Protein AF-A0A2X1IW36-F1 (afdb_monomer_lite)

Organism: Escherichia coli (NCBI:txid562)

Foldseek 3Di:
DDDFDDDPRDTDPDPVVPDPPDDDVVVVVVVVVVVVVVVVVVVVVPPPDDPDPPDDDPDPDPPPCPVVVVVVCCVPCVVVVVVVVVVVVVVVVVVVVVVVVPPDPPVVVVVCCVVCVCCVVVVQDPVPDDDHPVCVVVCVVDDPPPDDDDDDDDDDPDDDDDDDDDD

Sequence (167 aa):
MTNDLFINGKKVDSFGDWSPQTEHPAIAIQRQEHDKRIELEQSLKMSPKTTIFVAPEPQEMPDICKTEALFELEREYYPLLKAQRIKLDDAYSKVTLMQSAIEPSEFEIQDELSQKPFVYYQYEDNDGFGTFPENIPDVINNLPDGYRIVKMVKASKRCWPVYFHDR

pLDDT: mean 72.77, std 16.27, range [29.31, 97.62]

Structure (mmCIF, N/CA/C/O backbone):
data_AF-A0A2X1IW36-F1
#
_entry.id   AF-A0A2X1IW36-F1
#
loop_
_atom_site.group_PDB
_atom_site.id
_atom_site.type_symbol
_atom_site.label_atom_id
_atom_site.label_alt_id
_atom_site.label_comp_id
_atom_site.label_asym_id
_atom_site.label_entity_id
_atom_site.label_seq_id
_atom_site.pdbx_PDB_ins_code
_atom_site.Cartn_x
_atom_site.Cartn_y
_atom_site.Cartn_z
_atom_site.occupancy
_atom_site.B_iso_or_equiv
_atom_site.auth_seq_id
_atom_site.auth_comp_id
_atom_site.auth_asym_id
_atom_site.auth_atom_id
_atom_site.pdbx_PDB_model_num
ATOM 1 N N . MET A 1 1 ? -76.249 -4.066 104.684 1.00 41.12 1 MET A N 1
ATOM 2 C CA . MET A 1 1 ? -76.485 -2.616 104.538 1.00 41.12 1 MET A CA 1
ATOM 3 C C . MET A 1 1 ? -75.572 -2.126 103.428 1.00 41.12 1 MET A C 1
ATOM 5 O O . MET A 1 1 ? -74.366 -2.093 103.624 1.00 41.12 1 MET A O 1
ATOM 9 N N . THR A 1 2 ? -76.120 -1.887 102.241 1.00 53.62 2 THR A N 1
ATOM 10 C CA . THR A 1 2 ? -75.420 -1.285 101.097 1.00 53.62 2 THR A CA 1
ATOM 11 C C . THR A 1 2 ? -75.583 0.226 101.200 1.00 53.62 2 THR A C 1
ATOM 13 O O . THR A 1 2 ? -76.704 0.722 101.146 1.00 53.62 2 THR A O 1
ATOM 16 N N . ASN A 1 3 ? -74.484 0.944 101.428 1.00 62.72 3 ASN A N 1
ATOM 17 C CA . ASN A 1 3 ? -74.493 2.403 101.439 1.00 62.72 3 ASN A CA 1
ATOM 18 C C . ASN A 1 3 ? -74.398 2.886 99.989 1.00 62.72 3 ASN A C 1
ATOM 20 O O . ASN A 1 3 ? -73.372 2.674 99.344 1.00 62.72 3 ASN A O 1
ATOM 24 N N . ASP A 1 4 ? -75.467 3.496 99.481 1.00 74.00 4 ASP A N 1
ATOM 25 C CA . ASP A 1 4 ? -75.489 4.088 98.144 1.00 74.00 4 ASP A CA 1
ATOM 26 C C . ASP A 1 4 ? -74.521 5.286 98.087 1.00 74.00 4 ASP A C 1
ATOM 28 O O . ASP A 1 4 ? -74.597 6.208 98.904 1.00 74.00 4 ASP A O 1
ATOM 32 N N . LEU A 1 5 ? -73.594 5.263 97.128 1.00 72.12 5 LEU A N 1
ATOM 33 C CA . LEU A 1 5 ? -72.624 6.332 96.891 1.00 72.12 5 LEU A CA 1
ATOM 34 C C . LEU A 1 5 ? -73.213 7.362 95.923 1.00 72.12 5 LEU A C 1
ATOM 36 O O . LEU A 1 5 ? -73.592 7.042 94.795 1.00 72.12 5 LEU A O 1
ATOM 40 N N . PHE A 1 6 ? -73.253 8.614 96.371 1.00 71.50 6 PHE A N 1
ATOM 41 C CA . PHE A 1 6 ? -73.696 9.750 95.572 1.00 71.50 6 PHE A CA 1
ATOM 42 C C . PHE A 1 6 ? -72.521 10.693 95.331 1.00 71.50 6 PHE A C 1
ATOM 44 O O . PHE A 1 6 ? -71.856 11.121 96.274 1.00 71.50 6 PHE A O 1
ATOM 51 N N . ILE A 1 7 ? -72.287 11.049 94.069 1.00 66.25 7 ILE A N 1
ATOM 52 C CA . ILE A 1 7 ? -71.265 12.021 93.664 1.00 66.25 7 ILE A CA 1
ATOM 53 C C . ILE A 1 7 ? -71.962 13.075 92.801 1.00 66.25 7 ILE A C 1
ATOM 55 O O . ILE A 1 7 ? -72.690 12.735 91.871 1.00 66.25 7 ILE A O 1
ATOM 59 N N . ASN A 1 8 ? -71.800 14.360 93.136 1.00 60.34 8 ASN A N 1
ATOM 60 C CA . ASN A 1 8 ? -72.482 15.483 92.470 1.00 60.34 8 ASN A CA 1
ATOM 61 C C . ASN A 1 8 ? -74.011 15.299 92.312 1.00 60.34 8 ASN A C 1
ATOM 63 O O . ASN A 1 8 ? -74.593 15.666 91.293 1.00 60.34 8 ASN A O 1
ATOM 67 N N . GLY A 1 9 ? -74.674 14.713 93.318 1.00 68.31 9 GLY A N 1
ATOM 68 C CA . GLY A 1 9 ? -76.134 14.561 93.357 1.00 68.31 9 GLY A CA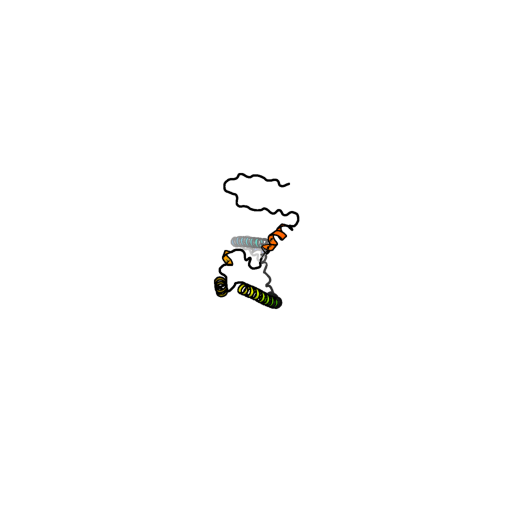 1
ATOM 69 C C . GLY A 1 9 ? -76.717 13.431 92.497 1.00 68.31 9 GLY A C 1
ATOM 70 O O . GLY A 1 9 ? -77.936 13.283 92.468 1.00 68.31 9 GLY A O 1
ATOM 71 N N . LYS A 1 10 ? -75.888 12.616 91.826 1.00 68.06 10 LYS A N 1
ATOM 72 C CA . LYS A 1 10 ? -76.335 11.424 91.083 1.00 68.06 10 LYS A CA 1
ATOM 73 C C . LYS A 1 10 ? -75.923 10.140 91.806 1.00 68.06 10 LYS A C 1
ATOM 75 O O . LYS A 1 10 ? -74.812 10.058 92.333 1.00 68.06 10 LYS A O 1
ATOM 80 N N . LYS A 1 11 ? -76.839 9.163 91.848 1.00 73.69 11 LYS A N 1
ATOM 81 C CA . LYS A 1 11 ? -76.578 7.810 92.359 1.00 73.69 11 LYS A CA 1
ATOM 82 C C . LYS A 1 11 ? -75.674 7.090 91.362 1.00 73.69 11 LYS A C 1
ATOM 84 O O . LYS A 1 11 ? -75.989 7.078 90.177 1.00 73.69 11 LYS A O 1
ATOM 89 N N . VAL A 1 12 ? -74.556 6.546 91.832 1.00 65.06 12 VAL A N 1
ATOM 90 C CA . VAL A 1 12 ? -73.616 5.802 90.986 1.00 65.06 12 VAL A CA 1
ATOM 91 C C . VAL A 1 12 ? -73.957 4.317 91.084 1.00 65.06 12 VAL A C 1
ATOM 93 O O . VAL A 1 12 ? -73.681 3.692 92.106 1.00 65.06 12 VAL A O 1
ATOM 96 N N . ASP A 1 13 ? -74.563 3.762 90.031 1.00 66.56 13 ASP A N 1
ATOM 97 C CA . ASP A 1 13 ? -75.011 2.360 90.010 1.00 66.56 13 ASP A CA 1
ATOM 98 C C . ASP A 1 13 ? -73.941 1.392 89.464 1.00 66.56 13 ASP A C 1
ATOM 100 O O . ASP A 1 13 ? -73.974 0.196 89.757 1.00 66.56 13 ASP A O 1
ATOM 104 N N . SER A 1 14 ? -72.945 1.878 88.708 1.00 64.50 14 SER A N 1
ATOM 105 C CA . SER A 1 14 ? -71.785 1.072 88.296 1.00 64.50 14 SER A CA 1
ATOM 106 C C . SER A 1 14 ? -70.533 1.920 88.040 1.00 64.50 14 SER A C 1
ATOM 108 O O . SER A 1 14 ? -70.624 3.108 87.740 1.00 64.50 14 SER A O 1
ATOM 110 N N . PHE A 1 15 ? -69.349 1.295 88.084 1.00 59.88 15 PHE A N 1
ATOM 111 C CA . PHE A 1 15 ? -68.059 1.933 87.769 1.00 59.88 15 PHE A CA 1
ATOM 112 C C . PHE A 1 15 ? -67.967 2.517 86.341 1.00 59.88 15 PHE A C 1
ATOM 114 O O . PHE A 1 15 ? -67.040 3.271 86.056 1.00 59.88 15 PHE A O 1
ATOM 121 N N . GLY A 1 16 ? -68.906 2.188 85.444 1.00 60.41 16 GLY A N 1
ATOM 122 C CA . GLY A 1 16 ? -68.971 2.728 84.081 1.00 60.41 16 GLY A CA 1
ATOM 123 C C . GLY A 1 16 ? -69.492 4.169 83.983 1.00 60.41 16 GLY A C 1
ATOM 124 O O . GLY A 1 16 ? -69.177 4.849 83.013 1.00 60.41 16 GLY A O 1
ATOM 125 N N . ASP A 1 17 ? -70.203 4.674 84.999 1.00 58.72 17 ASP A N 1
ATOM 126 C CA . ASP A 1 17 ? -70.714 6.062 85.042 1.00 58.72 17 ASP A CA 1
ATOM 127 C C . ASP A 1 17 ? -69.620 7.112 85.326 1.00 58.72 17 ASP A C 1
ATOM 129 O O . ASP A 1 17 ? -69.890 8.307 85.452 1.00 58.72 17 ASP A O 1
ATOM 133 N N . TRP A 1 18 ? -68.365 6.672 85.442 1.00 59.03 18 TRP A N 1
ATOM 134 C CA . TRP A 1 18 ? -67.212 7.508 85.775 1.00 59.03 18 TRP A CA 1
ATOM 135 C C . TRP A 1 18 ? -66.483 8.093 84.555 1.00 59.03 18 TRP A C 1
ATOM 137 O O . TRP A 1 18 ? -65.587 8.920 84.729 1.00 59.03 18 TRP A O 1
ATOM 147 N N . SER A 1 19 ? -66.833 7.701 83.322 1.00 59.06 19 SER A N 1
ATOM 148 C CA . SER A 1 19 ? -66.189 8.261 82.126 1.00 59.06 19 SER A CA 1
ATOM 149 C C . SER A 1 19 ? -66.809 9.615 81.750 1.00 59.06 19 SER A C 1
ATOM 151 O O . SER A 1 19 ? -68.025 9.673 81.553 1.00 59.06 19 SER A O 1
ATOM 153 N N . PRO A 1 20 ? -66.029 10.700 81.596 1.00 60.25 20 PRO A N 1
ATOM 154 C CA . PRO A 1 20 ? -66.577 11.972 81.136 1.00 60.25 20 PRO A CA 1
ATOM 155 C C . PRO A 1 20 ? -67.169 11.824 79.722 1.00 60.25 20 PRO A C 1
ATOM 157 O O . PRO A 1 20 ? -66.463 11.423 78.801 1.00 60.25 20 PRO A O 1
ATOM 160 N N . GLN A 1 21 ? -68.456 12.162 79.536 1.00 61.12 21 GLN A N 1
ATOM 161 C CA . GLN A 1 21 ? -69.122 12.137 78.218 1.00 61.12 21 GLN A CA 1
ATOM 162 C C . GLN A 1 21 ? -68.492 13.096 77.192 1.00 61.12 21 GLN A C 1
ATOM 164 O O . GLN A 1 21 ? -68.686 12.922 75.990 1.00 61.12 21 GLN A O 1
ATOM 169 N N . THR A 1 22 ? -67.774 14.122 77.647 1.00 62.38 22 THR A N 1
ATOM 170 C CA . THR A 1 22 ? -67.138 15.134 76.802 1.00 62.38 22 THR A CA 1
ATOM 171 C C . THR A 1 22 ? -65.625 14.984 76.841 1.00 62.38 22 THR A C 1
ATOM 173 O O . THR A 1 22 ? -64.978 15.226 77.860 1.00 62.38 22 THR A O 1
ATOM 176 N N . GLU A 1 23 ? -65.048 14.600 75.704 1.00 64.31 23 GLU A N 1
ATOM 177 C CA . GLU A 1 23 ? -63.602 14.614 75.508 1.00 64.31 23 GLU A CA 1
ATOM 178 C C . GLU A 1 23 ? -63.074 16.053 75.612 1.00 64.31 23 GLU A C 1
ATOM 180 O O . GLU A 1 23 ? -63.713 17.009 75.165 1.00 64.31 23 GLU A O 1
ATOM 185 N N . HIS A 1 24 ? -61.890 16.223 76.203 1.00 71.38 24 HIS A N 1
ATOM 186 C CA . HIS A 1 24 ? -61.242 17.530 76.268 1.00 71.38 24 HIS A CA 1
ATOM 187 C C . HIS A 1 24 ? -60.998 18.041 74.832 1.00 71.38 24 HIS A C 1
ATOM 189 O O . HIS A 1 24 ? -60.503 17.271 74.006 1.00 71.38 24 HIS A O 1
ATOM 195 N N . PRO A 1 25 ? -61.272 19.317 74.497 1.00 77.38 25 PRO A N 1
ATOM 196 C CA . PRO A 1 25 ? -61.200 19.823 73.117 1.00 77.38 25 PRO A CA 1
ATOM 197 C C . PRO A 1 25 ? -59.831 19.613 72.448 1.00 77.38 25 PRO A C 1
ATOM 199 O O . PRO A 1 25 ? -59.745 19.412 71.240 1.00 77.38 25 PRO A O 1
ATOM 202 N N . ALA A 1 26 ? -58.756 19.576 73.238 1.00 81.94 26 ALA A N 1
ATOM 203 C CA . ALA A 1 26 ? -57.413 19.241 72.764 1.00 81.94 26 ALA A CA 1
ATOM 204 C C . ALA A 1 26 ? -57.307 17.815 72.178 1.00 81.94 26 ALA A C 1
ATOM 206 O O . ALA A 1 26 ? -56.602 17.616 71.194 1.00 81.94 26 ALA A O 1
ATOM 207 N N . ILE A 1 27 ? -58.025 16.840 72.743 1.00 78.31 27 ILE A N 1
ATOM 208 C CA . ILE A 1 27 ? -58.039 15.441 72.285 1.00 78.31 27 ILE A CA 1
ATOM 209 C C . ILE A 1 27 ? -58.792 15.333 70.956 1.00 78.31 27 ILE A C 1
ATOM 211 O O . ILE A 1 27 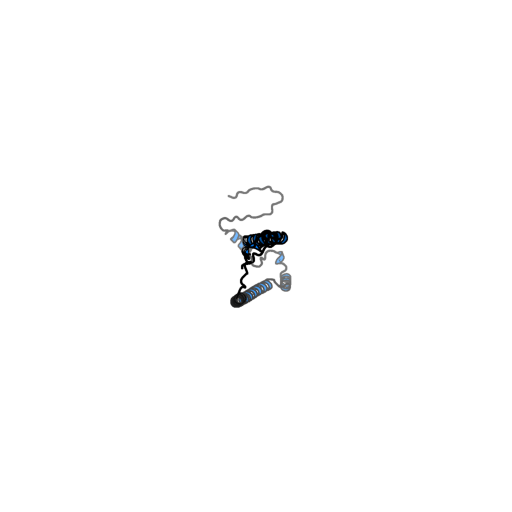? -58.330 14.658 70.038 1.00 78.31 27 ILE A O 1
ATOM 215 N N . ALA A 1 28 ? -59.907 16.055 70.818 1.00 81.44 28 ALA A N 1
ATOM 216 C CA . ALA A 1 28 ? -60.660 16.110 69.569 1.00 81.44 28 ALA A CA 1
ATOM 217 C C . ALA A 1 28 ? -59.810 16.682 68.419 1.00 81.44 28 ALA A C 1
ATOM 219 O O . ALA A 1 28 ? -59.774 16.107 67.332 1.00 81.44 28 ALA A O 1
ATOM 220 N N . ILE A 1 29 ? -59.064 17.762 68.676 1.00 84.06 29 ILE A N 1
ATOM 221 C CA . ILE A 1 29 ? -58.141 18.355 67.696 1.00 84.06 29 ILE A CA 1
ATOM 222 C C . ILE A 1 29 ? -57.011 17.375 67.351 1.00 84.06 29 ILE A C 1
ATOM 224 O O . ILE A 1 29 ? -56.702 17.186 66.179 1.00 84.06 29 ILE A O 1
ATOM 228 N N . GLN A 1 30 ? -56.421 16.703 68.343 1.00 83.69 30 GLN A N 1
ATOM 229 C CA . GLN A 1 30 ? -55.362 15.716 68.107 1.00 83.69 30 GLN A CA 1
ATOM 230 C C . GLN A 1 30 ? -55.820 14.559 67.214 1.00 83.69 30 GLN A C 1
ATOM 232 O O . GLN A 1 30 ? -55.063 14.141 66.341 1.00 83.69 30 GLN A O 1
ATOM 237 N N . ARG A 1 31 ? -57.054 14.069 67.391 1.00 84.06 31 ARG A N 1
ATOM 238 C CA . ARG A 1 31 ? -57.628 13.025 66.529 1.00 84.06 31 ARG A CA 1
ATOM 239 C C . ARG A 1 31 ? -57.853 13.521 65.108 1.00 84.06 31 ARG A C 1
ATOM 241 O O . ARG A 1 31 ? -57.398 12.869 64.181 1.00 84.06 31 ARG A O 1
ATOM 248 N N . GLN A 1 32 ? -58.436 14.708 64.937 1.00 87.69 32 GLN A N 1
ATOM 249 C CA . GLN A 1 32 ? -58.623 15.300 63.607 1.00 87.69 32 GLN A CA 1
ATOM 250 C C . GLN A 1 32 ? -57.297 15.478 62.859 1.00 87.69 32 GLN A C 1
ATOM 252 O O . GLN A 1 32 ? -57.214 15.202 61.666 1.00 87.69 32 GLN A O 1
ATOM 257 N N . GLU A 1 33 ? -56.247 15.923 63.548 1.00 88.56 33 GLU A N 1
ATOM 258 C CA . GLU A 1 33 ? -54.918 16.065 62.950 1.00 88.56 33 GLU A CA 1
ATOM 259 C C . GLU A 1 33 ? -54.275 14.710 62.639 1.00 88.56 33 GLU A C 1
ATOM 261 O O . GLU A 1 33 ? -53.580 14.571 61.634 1.00 88.56 33 GLU A O 1
ATOM 266 N N . HIS A 1 34 ? -54.520 13.698 63.471 1.00 91.25 34 HIS A N 1
ATOM 267 C CA . HIS A 1 34 ? -54.062 12.337 63.223 1.00 91.25 34 HIS A CA 1
ATOM 268 C C . HIS A 1 34 ? -54.765 11.713 62.008 1.00 91.25 34 HIS A C 1
ATOM 270 O O . HIS A 1 34 ? -54.098 11.165 61.133 1.00 91.25 34 HIS A O 1
ATOM 276 N N . ASP A 1 35 ? -56.082 11.870 61.901 1.00 90.62 35 ASP A N 1
ATOM 277 C CA . ASP A 1 35 ? -56.884 11.343 60.795 1.00 90.62 35 ASP A CA 1
ATOM 278 C C . ASP A 1 35 ? -56.485 11.988 59.460 1.00 90.62 35 ASP A C 1
ATOM 280 O O . ASP A 1 35 ? -56.243 11.284 58.479 1.00 90.62 35 ASP A O 1
ATOM 284 N N . LYS A 1 36 ? -56.278 13.314 59.436 1.00 92.94 36 LYS A N 1
ATOM 285 C CA . LYS A 1 36 ? -55.758 14.023 58.250 1.00 92.94 36 LYS A CA 1
ATOM 286 C C . LYS A 1 36 ? -54.368 13.537 57.835 1.00 92.94 36 LYS A C 1
ATOM 288 O O . LYS A 1 36 ? -54.067 13.463 56.646 1.00 92.94 36 LYS A O 1
ATOM 293 N N . ARG A 1 37 ? -53.493 13.216 58.797 1.00 89.56 37 ARG A N 1
ATOM 294 C CA . ARG A 1 37 ? -52.151 12.678 58.505 1.00 89.56 37 ARG A CA 1
ATOM 295 C C . ARG A 1 37 ? -52.226 11.287 57.890 1.00 89.56 37 ARG A C 1
ATOM 297 O O . ARG A 1 37 ? -51.508 11.032 56.927 1.00 89.56 37 ARG A O 1
ATOM 304 N N . ILE A 1 38 ? -53.101 10.427 58.414 1.00 90.44 38 ILE A N 1
ATOM 305 C CA . ILE A 1 38 ? -53.346 9.094 57.853 1.00 90.44 38 ILE A CA 1
ATOM 306 C C . ILE A 1 38 ? -53.850 9.218 56.413 1.00 90.44 38 ILE A C 1
ATOM 308 O O . ILE A 1 38 ? -53.332 8.544 55.526 1.00 90.44 38 ILE A O 1
ATOM 312 N N . GLU A 1 39 ? -54.819 10.099 56.168 1.00 91.69 39 GLU A N 1
ATOM 313 C CA . GLU A 1 39 ? -55.401 10.305 54.841 1.00 91.69 39 GLU A CA 1
ATOM 314 C C . GLU A 1 39 ? -54.358 10.798 53.828 1.00 91.69 39 GLU A C 1
ATOM 316 O O . GLU A 1 39 ? -54.248 10.253 52.727 1.00 91.69 39 GLU A O 1
ATOM 321 N N . LEU A 1 40 ? -53.524 11.770 54.211 1.00 90.75 40 LEU A N 1
ATOM 322 C CA . LEU A 1 40 ? -52.427 12.253 53.370 1.00 90.75 40 LEU A CA 1
ATOM 323 C C . LEU A 1 40 ? -51.401 11.153 53.079 1.00 90.75 40 LEU A C 1
ATOM 325 O O . LEU A 1 40 ? -51.013 10.967 51.925 1.00 90.75 40 LEU A O 1
ATOM 329 N N . GLU A 1 41 ? -50.986 10.389 54.088 1.00 87.19 41 GLU A N 1
ATOM 330 C CA . GLU A 1 41 ? -50.051 9.279 53.903 1.00 87.19 41 GLU A CA 1
ATOM 331 C C . GLU A 1 41 ? -50.633 8.198 52.980 1.00 87.19 41 GLU A C 1
ATOM 333 O O . GLU A 1 41 ? -49.941 7.681 52.098 1.00 87.19 41 GLU A O 1
ATOM 338 N N . GLN A 1 42 ? -51.919 7.886 53.138 1.00 86.56 42 GLN A N 1
ATOM 339 C CA . GLN A 1 42 ? -52.624 6.937 52.289 1.00 86.56 42 GLN A CA 1
ATOM 340 C C . GLN A 1 42 ? -52.732 7.456 50.853 1.00 86.56 42 GLN A C 1
ATOM 342 O O . GLN A 1 42 ? -52.453 6.703 49.921 1.00 86.56 42 GLN A O 1
ATOM 347 N N . SER A 1 43 ? -53.034 8.742 50.656 1.00 84.50 43 SER A N 1
ATOM 348 C CA . SER A 1 43 ? -53.078 9.360 49.325 1.00 84.50 43 SER A CA 1
ATOM 349 C C . SER A 1 43 ? -51.724 9.289 48.602 1.00 84.50 43 SER A C 1
ATOM 351 O O . SER A 1 43 ? -51.668 8.952 47.419 1.00 84.50 43 SER A O 1
ATOM 353 N N . LEU A 1 44 ? -50.617 9.496 49.324 1.00 83.69 44 LEU A N 1
ATOM 354 C CA . LEU A 1 44 ? -49.258 9.400 48.784 1.00 83.69 44 LEU A CA 1
ATOM 355 C C . LEU A 1 44 ? -48.877 7.955 48.444 1.00 83.69 44 LEU A C 1
ATOM 357 O O . LEU A 1 44 ? -48.266 7.709 47.404 1.00 83.69 44 LEU A O 1
ATOM 361 N N . LYS A 1 45 ? -49.264 6.986 49.281 1.00 83.12 45 LYS A N 1
ATOM 362 C CA . LYS A 1 45 ? -49.051 5.551 49.022 1.00 83.12 45 LYS A CA 1
ATOM 363 C C . LYS A 1 45 ? -49.872 5.030 47.843 1.00 83.12 45 LYS A C 1
ATOM 365 O O . LYS A 1 45 ? -49.376 4.180 47.109 1.00 83.12 45 LYS A O 1
ATOM 370 N N . MET A 1 46 ? -51.095 5.530 47.670 1.00 80.00 46 MET A N 1
ATOM 371 C CA . MET A 1 46 ? -51.987 5.158 46.568 1.00 80.00 46 MET A CA 1
ATOM 372 C C . MET A 1 46 ? -51.658 5.892 45.263 1.00 80.00 46 MET A C 1
ATOM 374 O O . MET A 1 46 ? -52.121 5.472 44.203 1.00 80.00 46 MET A O 1
ATOM 378 N N . SER A 1 47 ? -50.863 6.968 45.318 1.00 76.38 47 SER A N 1
ATOM 379 C CA . SER A 1 47 ? -50.438 7.672 44.111 1.00 76.38 47 SER A CA 1
ATOM 380 C C . SER A 1 47 ? -49.592 6.743 43.223 1.00 76.38 47 SER A C 1
ATOM 382 O O . SER A 1 47 ? -48.644 6.110 43.706 1.00 76.38 47 SER A O 1
ATOM 384 N N . PRO A 1 48 ? -49.928 6.605 41.928 1.00 77.31 48 PRO A N 1
ATOM 385 C CA . PRO A 1 48 ? -49.142 5.794 41.015 1.00 77.31 48 PRO A CA 1
ATOM 386 C C . PRO A 1 48 ? -47.745 6.407 40.893 1.00 77.31 48 PRO A C 1
ATOM 388 O O . PRO A 1 48 ? -47.572 7.506 40.368 1.00 77.31 48 PRO A O 1
ATOM 391 N N . LYS A 1 49 ? -46.735 5.699 41.405 1.00 77.75 49 LYS A N 1
ATOM 392 C CA . LYS A 1 49 ? -45.337 6.119 41.290 1.00 77.75 49 LYS A CA 1
ATOM 393 C C . LYS A 1 49 ? -44.944 6.058 39.819 1.00 77.75 49 LYS A C 1
ATOM 395 O O . LYS A 1 49 ? -44.989 4.991 39.212 1.00 77.75 49 LYS A O 1
ATOM 400 N N . THR A 1 50 ? -44.542 7.185 39.246 1.00 73.44 50 THR A N 1
ATOM 401 C CA . THR A 1 50 ? -43.980 7.233 37.895 1.00 73.44 50 THR A CA 1
ATOM 402 C C . THR A 1 50 ? -42.662 6.466 37.862 1.00 73.44 50 THR A C 1
ATOM 404 O O . THR A 1 50 ? -41.628 6.971 38.296 1.00 73.44 50 THR A O 1
ATOM 407 N N . THR A 1 51 ? -42.685 5.237 37.351 1.00 71.50 51 THR A N 1
ATOM 408 C CA . THR A 1 51 ? -41.473 4.494 36.999 1.00 71.50 51 THR A CA 1
ATOM 409 C C . THR A 1 51 ? -40.992 4.988 35.645 1.00 71.50 51 THR A C 1
ATOM 411 O O . THR A 1 51 ? -41.496 4.572 34.603 1.00 71.50 51 THR A O 1
ATOM 414 N N . ILE A 1 52 ? -40.041 5.920 35.655 1.00 70.81 52 ILE A N 1
ATOM 415 C CA . ILE A 1 52 ? -39.362 6.353 34.436 1.00 70.81 52 ILE A CA 1
ATOM 416 C C . ILE A 1 52 ? -38.442 5.202 34.026 1.00 70.81 52 ILE A C 1
ATOM 418 O O . ILE A 1 52 ? -37.464 4.908 34.713 1.00 70.81 52 ILE A O 1
ATOM 422 N N . PHE A 1 53 ? -38.779 4.515 32.938 1.00 68.69 53 PHE A N 1
ATOM 423 C CA . PHE A 1 53 ? -37.899 3.520 32.337 1.00 68.69 53 PHE A CA 1
ATOM 424 C C . PHE A 1 53 ? -36.762 4.275 31.641 1.00 68.69 53 PHE A C 1
ATOM 426 O O . PHE A 1 53 ? -36.899 4.727 30.507 1.00 68.69 53 PHE A O 1
ATOM 433 N N . VAL A 1 54 ? -35.658 4.489 32.355 1.00 74.44 54 VAL A N 1
ATOM 434 C CA . VAL A 1 54 ? -34.428 5.005 31.752 1.00 74.44 54 VAL A CA 1
ATOM 435 C C . VAL A 1 54 ? -33.819 3.849 30.969 1.00 74.44 54 VAL A C 1
ATOM 437 O O . VAL A 1 54 ? -33.273 2.917 31.557 1.00 74.44 54 VAL A O 1
ATOM 440 N N . ALA A 1 55 ? -33.979 3.868 29.646 1.00 75.94 55 ALA A N 1
ATOM 441 C CA . ALA A 1 55 ? -33.253 2.950 28.783 1.00 75.94 55 ALA A CA 1
ATOM 442 C C . ALA A 1 55 ? -31.753 3.278 28.908 1.00 75.94 55 ALA A C 1
ATOM 444 O O . ALA A 1 55 ? -31.388 4.436 28.688 1.00 75.94 55 ALA A O 1
ATOM 445 N N . PRO A 1 56 ? -30.891 2.323 29.300 1.00 75.81 56 PRO A N 1
ATOM 446 C CA . PRO A 1 56 ? -29.454 2.556 29.271 1.00 75.81 56 PRO A CA 1
ATOM 447 C C . PRO A 1 56 ? -29.027 2.838 27.827 1.00 75.81 56 PRO A C 1
ATOM 449 O O . PRO A 1 56 ? -29.560 2.233 26.893 1.00 75.81 56 PRO A O 1
ATOM 452 N N . GLU A 1 57 ? -28.083 3.762 27.642 1.00 77.00 57 GLU A N 1
ATOM 453 C CA . GLU A 1 57 ? -27.448 3.956 26.338 1.00 77.00 57 GLU A CA 1
ATOM 454 C C . GLU A 1 57 ? -26.888 2.616 25.830 1.00 77.00 57 GLU A C 1
ATOM 456 O O . GLU A 1 57 ? -26.391 1.818 26.635 1.00 77.00 57 GLU A O 1
ATOM 461 N N . PRO A 1 58 ? -26.977 2.334 24.517 1.00 74.94 58 PRO A N 1
ATOM 462 C CA . PRO A 1 58 ? -26.388 1.133 23.946 1.00 74.94 58 PRO A CA 1
ATOM 463 C C . PRO A 1 58 ? -24.883 1.139 24.225 1.00 74.94 58 PRO A C 1
ATOM 465 O O . PRO A 1 58 ? -24.139 1.974 23.719 1.00 74.94 58 PRO A O 1
ATOM 468 N N . GLN A 1 59 ? -24.442 0.215 25.072 1.00 70.62 59 GLN A N 1
ATOM 469 C CA . GLN A 1 59 ? -23.037 0.052 25.404 1.00 70.62 59 GLN A CA 1
ATOM 470 C C . GLN A 1 59 ? -22.380 -0.757 24.279 1.00 70.62 59 GLN A C 1
ATOM 472 O O . GLN A 1 59 ? -22.677 -1.940 24.118 1.00 70.62 59 GLN A O 1
ATOM 477 N N . GLU A 1 60 ? -21.533 -0.107 23.476 1.00 71.06 60 GLU A N 1
ATOM 478 C CA . GLU A 1 60 ? -20.720 -0.763 22.443 1.00 71.06 60 GLU A CA 1
ATOM 479 C C . GLU A 1 60 ? -19.894 -1.874 23.104 1.00 71.06 60 GLU A C 1
ATOM 481 O O . GLU A 1 60 ? -19.101 -1.631 24.021 1.00 71.06 60 GLU A O 1
ATOM 486 N N . MET A 1 61 ? -20.122 -3.116 22.679 1.00 71.44 61 MET A N 1
ATOM 487 C CA . MET A 1 61 ? -19.346 -4.253 23.155 1.00 71.44 61 MET A CA 1
ATOM 488 C C . MET A 1 61 ? -17.890 -4.039 22.718 1.00 71.44 61 MET A C 1
ATOM 490 O O . MET A 1 61 ? -17.666 -3.779 21.536 1.00 71.44 61 MET A O 1
ATOM 494 N N . PRO A 1 62 ? -16.894 -4.125 23.622 1.00 73.00 62 PRO A N 1
ATOM 495 C CA . PRO A 1 62 ? -15.504 -3.950 23.225 1.00 73.00 62 PRO A CA 1
ATOM 496 C C . PRO A 1 62 ? -15.165 -4.999 22.168 1.00 73.00 62 PRO A C 1
ATOM 498 O O . PRO A 1 62 ? -15.493 -6.172 2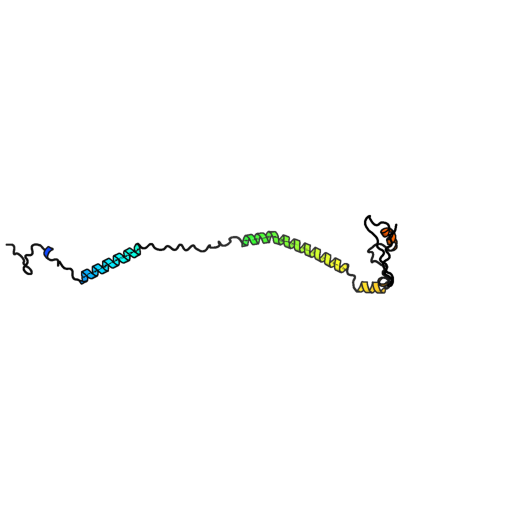2.343 1.00 73.00 62 PRO A O 1
ATOM 501 N N . ASP A 1 63 ? -14.535 -4.597 21.067 1.00 75.12 63 ASP A N 1
ATOM 502 C CA . ASP A 1 63 ? -14.193 -5.543 20.011 1.00 75.12 63 ASP A CA 1
ATOM 503 C C . ASP A 1 63 ? -13.046 -6.449 20.459 1.00 75.12 63 ASP A C 1
ATOM 505 O O . ASP A 1 63 ? -11.853 -6.148 20.339 1.00 75.12 63 ASP A O 1
ATOM 509 N N . ILE A 1 64 ? -13.443 -7.589 21.002 1.00 73.44 64 ILE A N 1
ATOM 510 C CA . ILE A 1 64 ? -12.561 -8.682 21.375 1.00 73.44 64 ILE A CA 1
ATOM 511 C C . ILE A 1 64 ? -11.945 -9.236 20.071 1.00 73.44 64 ILE A C 1
ATOM 513 O O . ILE A 1 64 ? -12.643 -9.393 19.071 1.00 73.44 64 ILE A O 1
ATOM 517 N N . CYS A 1 65 ? -10.630 -9.487 20.069 1.00 74.75 65 CYS A N 1
ATOM 518 C CA . CYS A 1 65 ? -9.838 -10.041 18.950 1.00 74.75 65 CYS A CA 1
ATOM 519 C C . CYS A 1 65 ? -9.505 -9.118 17.752 1.00 74.75 65 CYS A C 1
ATOM 521 O O . CYS A 1 65 ? -8.878 -9.583 16.800 1.00 74.75 65 CYS A O 1
ATOM 523 N N . LYS A 1 66 ? -9.798 -7.806 17.777 1.00 83.06 66 LYS A N 1
ATOM 524 C CA . LYS A 1 66 ? -9.374 -6.876 16.695 1.00 83.06 66 LYS A CA 1
ATOM 525 C C . LYS A 1 66 ? -7.872 -6.912 16.403 1.00 83.06 66 LYS A C 1
ATOM 527 O O . LYS A 1 66 ? -7.454 -6.877 15.250 1.00 83.06 66 LYS A O 1
ATOM 532 N N . THR A 1 67 ? -7.060 -6.947 17.453 1.00 85.69 67 THR A N 1
ATOM 533 C CA . THR A 1 67 ? -5.595 -6.938 17.346 1.00 85.69 67 THR A CA 1
ATOM 534 C C . THR A 1 67 ? -5.060 -8.217 16.717 1.00 85.69 67 THR A C 1
ATOM 536 O O . THR A 1 67 ? -4.118 -8.166 15.935 1.00 85.69 67 THR A O 1
ATOM 539 N N . GLU A 1 68 ? -5.680 -9.353 17.032 1.00 87.81 68 GLU A N 1
ATOM 540 C CA . GLU A 1 68 ? -5.321 -10.660 16.479 1.00 87.81 68 GLU A CA 1
ATOM 541 C C . GLU A 1 68 ? -5.674 -10.716 14.989 1.00 87.81 68 GLU A C 1
ATOM 543 O O . GLU A 1 68 ? -4.823 -11.068 14.177 1.00 87.81 68 GLU A O 1
ATOM 548 N N . ALA A 1 69 ? -6.863 -10.230 14.613 1.00 87.38 69 ALA A N 1
ATOM 549 C CA . ALA A 1 69 ? -7.273 -10.123 13.214 1.00 87.38 69 ALA A CA 1
ATOM 550 C C . ALA A 1 69 ? -6.347 -9.205 12.392 1.00 87.38 69 ALA A C 1
ATOM 552 O O . ALA A 1 69 ? -5.987 -9.530 11.261 1.00 87.38 69 ALA A O 1
ATOM 553 N N . LEU A 1 70 ? -5.921 -8.067 12.954 1.00 90.88 70 LEU A N 1
ATOM 554 C CA . LEU A 1 70 ? -4.957 -7.181 12.293 1.00 90.88 70 LEU A CA 1
ATOM 555 C C . LEU A 1 70 ? -3.591 -7.854 12.117 1.00 90.88 70 LEU A C 1
ATOM 557 O O . LEU A 1 70 ? -3.003 -7.763 11.042 1.00 90.88 70 LEU A O 1
ATOM 561 N N . PHE A 1 71 ? -3.111 -8.568 13.135 1.00 95.06 71 PHE A N 1
ATOM 562 C CA . PHE A 1 71 ? -1.840 -9.284 13.065 1.00 95.06 71 PHE A CA 1
ATOM 563 C C . PHE A 1 71 ? -1.857 -10.406 12.016 1.00 95.06 71 PHE A C 1
ATOM 565 O O . PHE A 1 71 ? -0.885 -10.593 11.283 1.00 95.06 71 PHE A O 1
ATOM 572 N N . GLU A 1 72 ? -2.965 -11.139 11.903 1.00 93.75 72 GLU A N 1
ATOM 573 C CA . GLU A 1 72 ? -3.144 -12.172 10.878 1.00 93.75 72 GLU A CA 1
ATOM 574 C C . GLU A 1 72 ? -3.122 -11.582 9.464 1.00 93.75 72 GLU A C 1
ATOM 576 O O . GLU A 1 72 ? -2.403 -12.092 8.600 1.00 93.75 72 GLU A O 1
ATOM 581 N N . LEU A 1 73 ? -3.817 -10.461 9.247 1.00 93.75 73 LEU A N 1
ATOM 582 C CA . LEU A 1 73 ? -3.788 -9.739 7.973 1.00 93.75 73 LEU A CA 1
ATOM 583 C C . LEU A 1 73 ? -2.382 -9.231 7.638 1.00 93.75 73 LEU A C 1
ATOM 585 O O . LEU A 1 73 ? -1.910 -9.402 6.513 1.00 93.75 73 LEU A O 1
ATOM 589 N N . GLU A 1 74 ? -1.677 -8.636 8.599 1.00 95.00 74 GLU A N 1
ATOM 590 C CA . GLU A 1 74 ? -0.296 -8.200 8.389 1.00 95.00 74 GLU A CA 1
ATOM 591 C C . GLU A 1 74 ? 0.598 -9.377 7.994 1.00 95.00 74 GLU A C 1
ATOM 593 O O . GLU A 1 74 ? 1.368 -9.279 7.038 1.00 95.00 74 GLU A O 1
ATOM 598 N N . ARG A 1 75 ? 0.453 -10.526 8.660 1.00 95.25 75 ARG A N 1
ATOM 599 C CA . ARG A 1 75 ? 1.238 -11.725 8.358 1.00 95.25 75 ARG A CA 1
ATOM 600 C C . ARG A 1 75 ? 1.022 -12.231 6.930 1.00 95.25 75 ARG A C 1
ATOM 602 O O . ARG A 1 75 ? 1.984 -12.662 6.295 1.00 95.25 75 ARG A O 1
ATOM 609 N N . GLU A 1 76 ? -0.210 -12.194 6.429 1.00 95.00 76 GLU A N 1
ATOM 610 C CA . GLU A 1 76 ? -0.549 -12.678 5.086 1.00 95.00 76 GLU A CA 1
ATOM 611 C C . GLU A 1 76 ? -0.156 -11.689 3.982 1.00 95.00 76 GLU A C 1
ATOM 613 O O . GLU A 1 76 ? 0.467 -12.070 2.987 1.00 95.00 76 GLU A O 1
ATOM 618 N N . TYR A 1 77 ? -0.485 -10.407 4.153 1.00 96.62 77 TYR A N 1
ATOM 619 C CA . TYR A 1 77 ? -0.386 -9.424 3.073 1.00 96.62 77 TYR A CA 1
ATOM 620 C C . TYR A 1 77 ? 0.950 -8.681 3.035 1.00 96.62 77 TYR A C 1
ATOM 622 O O . TYR A 1 77 ? 1.426 -8.335 1.950 1.00 96.62 77 TYR A O 1
ATOM 630 N N . TYR A 1 78 ? 1.611 -8.469 4.175 1.00 96.44 78 TYR A N 1
ATOM 631 C CA . TYR A 1 78 ? 2.898 -7.773 4.218 1.00 96.44 78 TYR A CA 1
ATOM 632 C C . TYR A 1 78 ? 3.998 -8.411 3.344 1.00 96.44 78 TYR A C 1
ATOM 634 O O . TYR A 1 78 ? 4.648 -7.677 2.589 1.00 96.44 78 TYR A O 1
ATOM 642 N N . PRO A 1 79 ? 4.230 -9.744 3.351 1.00 96.94 79 PRO A N 1
ATOM 643 C CA . PRO A 1 79 ? 5.252 -10.343 2.491 1.00 96.94 79 PRO A CA 1
ATOM 644 C C . PRO A 1 79 ? 4.919 -10.209 0.998 1.00 96.94 79 PRO A C 1
ATOM 646 O O . PRO A 1 79 ? 5.823 -9.987 0.189 1.00 96.94 79 PRO A O 1
ATOM 649 N N . LEU A 1 80 ? 3.635 -10.283 0.631 1.00 96.50 80 LEU A N 1
ATOM 650 C CA . LEU A 1 80 ? 3.180 -10.107 -0.750 1.00 96.50 80 LEU A CA 1
ATOM 651 C C . LEU A 1 80 ? 3.428 -8.676 -1.239 1.00 96.50 80 LEU A C 1
ATOM 653 O O . LEU A 1 80 ? 4.003 -8.486 -2.312 1.00 96.50 80 LEU A O 1
ATOM 657 N N . LEU A 1 81 ? 3.070 -7.676 -0.431 1.00 96.56 81 LEU A N 1
ATOM 658 C CA . LEU A 1 81 ? 3.311 -6.263 -0.736 1.00 96.56 81 LEU A CA 1
ATOM 659 C C . LEU A 1 81 ? 4.807 -5.957 -0.845 1.00 96.56 81 LEU A C 1
ATOM 661 O O . LEU A 1 81 ? 5.237 -5.272 -1.773 1.00 96.56 81 LEU A O 1
ATOM 665 N N . LYS A 1 82 ? 5.626 -6.515 0.054 1.00 96.94 82 LYS A N 1
ATOM 666 C CA . LYS A 1 82 ? 7.086 -6.375 -0.001 1.00 96.94 82 LYS A CA 1
ATOM 667 C C . LYS A 1 82 ? 7.660 -6.949 -1.298 1.00 96.94 82 LYS A C 1
ATOM 669 O O . LYS A 1 82 ? 8.486 -6.302 -1.936 1.00 96.94 82 LYS A O 1
ATOM 674 N N . ALA A 1 83 ? 7.211 -8.13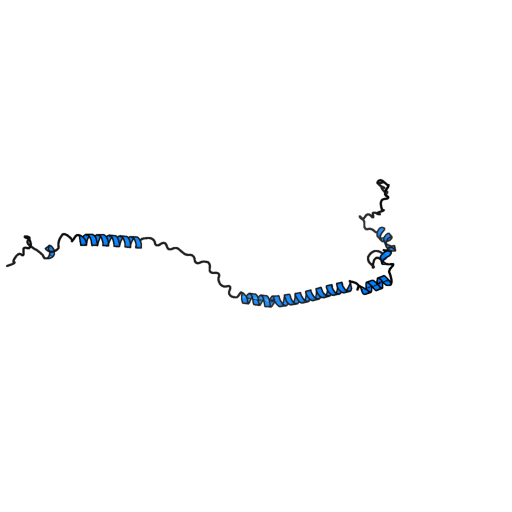4 -1.710 1.00 97.00 83 ALA A N 1
ATOM 675 C CA . ALA A 1 83 ? 7.655 -8.754 -2.955 1.00 97.00 83 ALA A CA 1
ATOM 676 C C . ALA A 1 83 ? 7.228 -7.947 -4.193 1.00 97.00 83 ALA A C 1
ATOM 678 O O . ALA A 1 83 ? 8.008 -7.803 -5.133 1.00 97.00 83 ALA A O 1
ATOM 679 N N . GLN A 1 84 ? 6.009 -7.401 -4.200 1.00 96.44 84 GLN A N 1
ATOM 680 C CA . GLN A 1 84 ? 5.540 -6.531 -5.282 1.00 96.44 84 GLN A CA 1
ATOM 681 C C . GLN A 1 84 ? 6.335 -5.227 -5.357 1.00 96.44 84 GLN A C 1
ATOM 683 O O . GLN A 1 84 ? 6.700 -4.813 -6.454 1.00 96.44 84 GLN A O 1
ATOM 688 N N . ARG A 1 85 ? 6.663 -4.621 -4.212 1.00 97.19 85 ARG A N 1
ATOM 689 C CA . ARG A 1 85 ? 7.489 -3.411 -4.156 1.00 97.19 85 ARG A CA 1
ATOM 690 C C . ARG A 1 85 ? 8.863 -3.627 -4.784 1.00 97.19 85 ARG A C 1
ATOM 692 O O . ARG A 1 85 ? 9.247 -2.847 -5.641 1.00 97.19 85 ARG A O 1
ATOM 699 N N . ILE A 1 86 ? 9.549 -4.715 -4.428 1.00 97.06 86 ILE A N 1
ATOM 700 C CA . ILE A 1 86 ? 10.863 -5.046 -5.007 1.00 97.06 86 ILE A CA 1
ATOM 701 C C . ILE A 1 86 ? 10.765 -5.180 -6.532 1.00 97.06 86 ILE A C 1
ATOM 703 O O . ILE A 1 86 ? 11.572 -4.609 -7.254 1.00 97.06 86 ILE A O 1
ATOM 707 N N . LYS A 1 87 ? 9.736 -5.871 -7.041 1.00 96.69 87 LYS A N 1
ATOM 708 C CA . LYS A 1 87 ? 9.519 -6.002 -8.493 1.00 96.69 87 LYS A CA 1
ATOM 709 C C . LYS A 1 87 ? 9.274 -4.657 -9.178 1.00 96.69 87 LYS A C 1
ATOM 711 O O . LYS A 1 87 ? 9.713 -4.469 -10.310 1.00 96.69 87 LYS A O 1
ATOM 716 N N . LEU A 1 88 ? 8.545 -3.756 -8.522 1.00 97.62 88 LEU A N 1
ATOM 717 C CA . LEU A 1 88 ? 8.294 -2.408 -9.027 1.00 97.62 88 LEU A CA 1
ATOM 718 C C . LEU A 1 88 ? 9.580 -1.580 -9.062 1.00 97.62 88 LEU A C 1
ATOM 720 O O . LEU A 1 88 ? 9.858 -0.960 -10.084 1.00 97.62 88 LEU A O 1
ATOM 724 N N . ASP A 1 89 ? 10.376 -1.624 -7.995 1.00 96.94 89 ASP A N 1
ATOM 725 C CA . ASP A 1 89 ? 11.664 -0.929 -7.907 1.00 96.94 89 ASP A CA 1
ATOM 726 C C . ASP A 1 89 ? 12.649 -1.456 -8.978 1.00 96.94 89 ASP A C 1
ATOM 728 O O . ASP A 1 89 ? 13.305 -0.677 -9.676 1.00 96.94 89 ASP A O 1
ATOM 732 N N . ASP A 1 90 ? 12.689 -2.774 -9.202 1.00 96.50 90 ASP A N 1
ATOM 733 C CA . ASP A 1 90 ? 13.477 -3.401 -10.274 1.00 96.50 90 ASP A CA 1
ATOM 734 C C . ASP A 1 90 ? 13.003 -2.984 -11.676 1.00 96.50 90 ASP A C 1
ATOM 736 O O . ASP A 1 90 ? 13.806 -2.803 -12.592 1.00 96.50 90 ASP A O 1
ATOM 740 N N . ALA A 1 91 ? 11.692 -2.851 -11.888 1.00 95.38 91 ALA A N 1
ATOM 741 C CA . ALA A 1 91 ? 11.148 -2.392 -13.164 1.00 95.38 91 ALA A CA 1
ATOM 742 C C . ALA A 1 91 ? 11.455 -0.908 -13.402 1.00 95.38 91 ALA A C 1
ATOM 744 O O . ALA A 1 91 ? 11.864 -0.531 -14.500 1.00 95.38 91 ALA A O 1
ATOM 745 N N . TYR A 1 92 ? 11.299 -0.082 -12.369 1.00 95.50 92 TYR A N 1
ATOM 746 C CA . TYR A 1 92 ? 11.563 1.348 -12.439 1.00 95.50 92 TYR A CA 1
ATOM 747 C C . TYR A 1 92 ? 13.041 1.621 -12.716 1.00 95.50 92 TYR A C 1
ATOM 749 O O . TYR A 1 92 ? 13.360 2.355 -13.646 1.00 95.50 92 TYR A O 1
ATOM 757 N N . SER A 1 93 ? 13.944 0.953 -11.992 1.00 93.31 93 SER A N 1
ATOM 758 C CA . SER A 1 93 ? 15.387 1.078 -12.221 1.00 93.31 93 SER A CA 1
ATOM 759 C C . SER A 1 93 ? 15.784 0.714 -13.654 1.00 93.31 93 SER A C 1
ATOM 761 O O . SER A 1 93 ? 16.559 1.445 -14.263 1.00 93.31 93 SER A O 1
ATOM 763 N N . LYS A 1 94 ? 15.209 -0.340 -14.249 1.00 92.25 94 LYS A N 1
ATOM 764 C CA . LYS A 1 94 ? 15.436 -0.673 -15.668 1.00 92.25 94 LYS A CA 1
ATOM 765 C C . LYS A 1 94 ? 15.000 0.446 -16.610 1.00 92.25 94 LYS A C 1
ATOM 767 O O . LYS A 1 94 ? 15.744 0.770 -17.528 1.00 92.25 94 LYS A O 1
ATOM 772 N N . VAL A 1 95 ? 13.823 1.033 -16.389 1.00 90.25 95 VAL A N 1
ATOM 773 C CA . VAL A 1 95 ? 13.324 2.146 -17.213 1.00 90.25 95 VAL A CA 1
ATOM 774 C C . VAL A 1 95 ? 14.227 3.366 -17.072 1.00 90.25 95 VAL A C 1
ATOM 776 O O . VAL A 1 95 ? 14.601 3.953 -18.080 1.00 90.25 95 VAL A O 1
ATOM 779 N N . THR A 1 96 ? 14.631 3.713 -15.851 1.00 87.00 96 THR A N 1
ATOM 780 C CA . THR A 1 96 ? 15.550 4.831 -15.611 1.00 87.00 96 THR A CA 1
ATOM 781 C C . THR A 1 96 ? 16.901 4.600 -16.285 1.00 87.00 96 THR A C 1
ATOM 783 O O . THR A 1 96 ? 17.417 5.504 -16.932 1.00 87.00 96 THR A O 1
ATOM 786 N N . LEU A 1 97 ? 17.449 3.382 -16.202 1.00 83.88 97 LEU A N 1
ATOM 787 C CA . LEU A 1 97 ? 18.698 3.026 -16.878 1.00 83.88 97 LEU A CA 1
ATOM 788 C C . LEU A 1 97 ? 18.564 3.107 -18.403 1.00 83.88 97 LEU A C 1
ATOM 790 O O . LEU A 1 97 ? 19.456 3.630 -19.064 1.00 83.88 97 LEU A O 1
ATOM 794 N N . MET A 1 98 ? 17.443 2.643 -18.964 1.00 80.38 98 MET A N 1
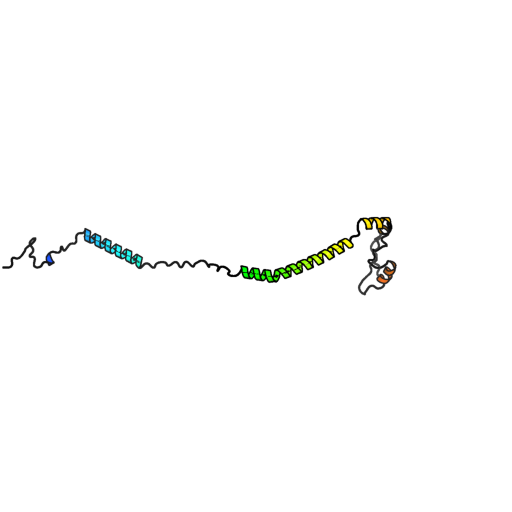ATOM 795 C CA . MET A 1 98 ? 17.160 2.782 -20.394 1.00 80.38 98 MET A CA 1
ATOM 796 C C . MET A 1 98 ? 17.056 4.248 -20.808 1.00 80.38 98 MET A C 1
ATOM 798 O O . MET A 1 98 ? 17.668 4.628 -21.794 1.00 80.38 98 MET A O 1
ATOM 802 N N . GLN A 1 99 ? 16.344 5.083 -20.050 1.00 74.75 99 GLN A N 1
ATOM 803 C CA . GLN A 1 99 ? 16.253 6.522 -20.320 1.00 74.75 99 GLN A CA 1
ATOM 804 C C . GLN A 1 99 ? 17.633 7.182 -20.295 1.00 74.75 99 GLN A C 1
ATOM 806 O O . GLN A 1 99 ? 17.989 7.870 -21.243 1.00 74.75 99 GLN A O 1
ATOM 811 N N . SER A 1 100 ? 18.447 6.877 -19.281 1.00 71.69 100 SER A N 1
ATOM 812 C CA . SER A 1 100 ? 19.818 7.394 -19.196 1.00 71.69 100 SER A CA 1
ATOM 813 C C . SER A 1 100 ? 20.749 6.882 -20.297 1.00 71.69 100 SER A C 1
ATOM 815 O O . SER A 1 100 ? 21.773 7.498 -20.549 1.00 71.69 100 SER A O 1
ATOM 817 N N . ALA A 1 101 ? 20.425 5.749 -20.929 1.00 67.88 101 ALA A N 1
ATOM 818 C CA . ALA A 1 101 ? 21.178 5.209 -22.058 1.00 67.88 101 ALA A CA 1
ATOM 819 C C . ALA A 1 101 ? 20.675 5.730 -23.416 1.00 67.88 101 ALA A C 1
ATOM 821 O O . ALA A 1 101 ? 21.395 5.633 -24.404 1.00 67.88 101 ALA A O 1
ATOM 822 N N . ILE A 1 102 ? 19.432 6.219 -23.481 1.00 63.69 102 ILE A N 1
ATOM 823 C CA . ILE A 1 102 ?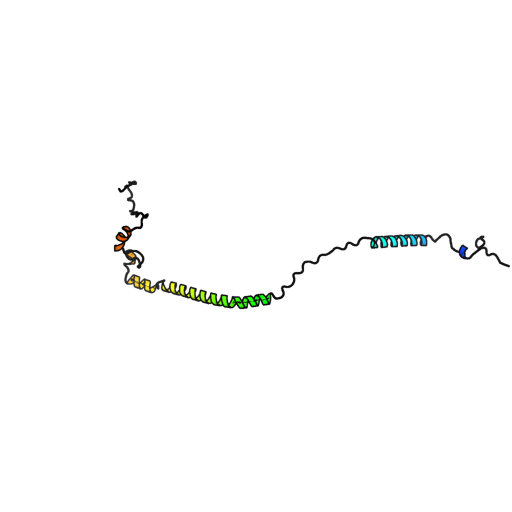 18.831 6.802 -24.687 1.00 63.69 102 ILE A CA 1
ATOM 824 C C . ILE A 1 102 ? 19.238 8.265 -24.833 1.00 63.69 102 ILE A C 1
ATOM 826 O O . ILE A 1 102 ? 19.425 8.719 -25.956 1.00 63.69 102 ILE A O 1
ATOM 830 N N . GLU A 1 103 ? 19.349 9.001 -23.727 1.00 67.38 103 GLU A N 1
ATOM 831 C CA . GLU A 1 103 ? 19.856 10.371 -23.749 1.00 67.38 103 GLU A CA 1
ATOM 832 C C . GLU A 1 103 ? 21.366 10.335 -24.047 1.00 67.38 103 GLU A C 1
ATOM 834 O O . GLU A 1 103 ? 22.133 9.878 -23.195 1.00 67.38 103 GLU A O 1
ATOM 839 N N . PRO A 1 104 ? 21.812 10.768 -25.247 1.00 67.06 104 PRO A N 1
ATOM 840 C CA . PRO A 1 104 ? 23.232 10.800 -25.559 1.00 67.06 104 PRO A CA 1
ATOM 841 C C . PRO A 1 104 ? 23.923 11.749 -24.587 1.00 67.06 104 PRO A C 1
ATOM 843 O O . PRO A 1 104 ? 23.392 12.807 -24.234 1.00 67.06 104 PRO A O 1
ATOM 846 N N . SER A 1 105 ? 25.112 11.369 -24.129 1.00 75.38 105 SER A N 1
ATOM 847 C CA . SER A 1 105 ? 25.852 12.233 -23.221 1.00 75.38 105 SER A CA 1
ATOM 848 C C . SER A 1 105 ? 26.206 13.546 -23.929 1.00 75.38 105 SER A C 1
ATOM 850 O O . SER A 1 105 ? 26.538 13.558 -25.112 1.00 75.38 105 SER A O 1
ATOM 852 N N . GLU A 1 106 ? 26.189 14.664 -23.198 1.00 71.75 106 GLU A N 1
ATOM 853 C CA . GLU A 1 106 ? 26.555 15.994 -23.725 1.00 71.75 106 GLU A CA 1
ATOM 854 C C . GLU A 1 106 ? 27.901 15.973 -24.480 1.00 71.75 106 GLU A C 1
ATOM 856 O O . GLU A 1 106 ? 28.107 16.698 -25.450 1.00 71.75 106 GLU A O 1
ATOM 861 N N . PHE A 1 107 ? 28.818 15.101 -24.055 1.00 74.88 107 PHE A N 1
ATOM 862 C CA . PHE A 1 107 ? 30.110 14.897 -24.697 1.00 74.88 107 PHE A CA 1
ATOM 863 C C . PHE A 1 107 ? 30.004 14.216 -26.071 1.00 74.88 107 PHE A C 1
ATOM 865 O O . PHE A 1 107 ? 30.644 14.664 -27.020 1.00 74.88 107 PHE A O 1
ATOM 872 N N . GLU A 1 108 ? 29.192 13.166 -26.195 1.00 76.00 108 GLU A N 1
ATOM 873 C CA . GLU A 1 108 ? 28.954 12.479 -27.472 1.00 76.00 108 GLU A CA 1
ATOM 874 C C . GLU A 1 108 ? 28.259 13.401 -28.475 1.00 76.00 108 GLU A C 1
ATOM 876 O O . GLU A 1 108 ? 28.644 13.426 -29.640 1.00 76.00 108 GLU A O 1
ATOM 881 N N . ILE A 1 109 ? 27.321 14.234 -28.009 1.00 72.81 109 ILE A N 1
ATOM 882 C CA . ILE A 1 109 ? 26.663 15.253 -28.840 1.00 72.81 109 ILE A CA 1
ATOM 883 C C . ILE A 1 109 ? 27.698 16.236 -29.407 1.00 72.81 109 ILE A C 1
ATOM 885 O O . ILE A 1 109 ? 27.658 16.584 -30.587 1.00 72.81 109 ILE A O 1
ATOM 889 N N . GLN A 1 110 ? 28.641 16.696 -28.581 1.00 75.69 110 GLN A N 1
ATOM 890 C CA . GLN A 1 110 ? 29.675 17.638 -29.019 1.00 75.69 110 GLN A CA 1
ATOM 891 C C . GLN A 1 110 ? 30.657 17.014 -30.016 1.00 75.69 110 GLN A C 1
ATOM 893 O O . GLN A 1 110 ? 31.059 17.682 -30.972 1.00 75.69 110 GLN A O 1
ATOM 898 N N . ASP A 1 111 ? 31.036 15.751 -29.819 1.00 82.00 111 ASP A N 1
ATOM 899 C CA . ASP A 1 111 ? 31.902 15.030 -30.755 1.00 82.00 111 ASP A CA 1
ATOM 900 C C . ASP A 1 111 ? 31.190 14.764 -32.091 1.00 82.00 111 ASP A C 1
ATOM 902 O O . ASP A 1 111 ? 31.743 15.054 -33.154 1.00 82.00 111 ASP A O 1
ATOM 906 N N . GLU A 1 112 ? 29.930 14.320 -32.060 1.00 77.69 112 GLU A N 1
ATOM 907 C CA . GLU A 1 112 ? 29.121 14.121 -33.266 1.00 77.69 112 GLU A CA 1
ATOM 908 C C . GLU A 1 112 ? 28.956 15.425 -34.060 1.00 77.69 112 GLU A C 1
ATOM 910 O O . GLU A 1 112 ? 29.202 15.454 -35.270 1.00 77.69 112 GLU A O 1
ATOM 915 N N . LEU A 1 113 ? 28.628 16.530 -33.382 1.00 76.62 113 LEU A N 1
ATOM 916 C CA . LEU A 1 113 ? 28.467 17.842 -34.010 1.00 76.62 113 LEU A CA 1
ATOM 917 C C . LEU A 1 113 ? 29.784 18.368 -34.607 1.00 76.62 113 LEU A C 1
ATOM 919 O O . LEU A 1 113 ? 29.770 19.035 -35.643 1.00 76.62 113 LEU A O 1
ATOM 923 N N . SER A 1 114 ? 30.922 18.057 -33.980 1.00 79.19 114 SER A N 1
ATOM 924 C CA . SER A 1 114 ? 32.260 18.388 -34.486 1.00 79.19 114 SER A CA 1
ATOM 925 C C . SER A 1 114 ? 32.611 17.586 -35.744 1.00 79.19 114 SER A C 1
ATOM 927 O O . SER A 1 114 ? 33.123 18.140 -36.720 1.00 79.19 114 SER A O 1
ATOM 929 N N . GLN A 1 115 ? 32.307 16.285 -35.751 1.00 79.38 115 GLN A N 1
ATOM 930 C CA . GLN A 1 115 ? 32.622 15.391 -36.867 1.00 79.38 115 GLN A CA 1
ATOM 931 C C . GLN A 1 115 ? 31.679 15.572 -38.062 1.00 79.38 115 GLN A C 1
ATOM 933 O O . GLN A 1 115 ? 32.112 15.459 -39.212 1.00 79.38 115 GLN A O 1
ATOM 938 N N . LYS A 1 116 ? 30.393 15.842 -37.813 1.00 75.31 116 LYS A N 1
ATOM 939 C CA . LYS A 1 116 ? 29.343 15.917 -38.839 1.00 75.31 116 LYS A CA 1
ATOM 940 C C . LYS A 1 116 ? 28.433 17.139 -38.655 1.00 75.31 116 LYS A C 1
ATOM 942 O O . LYS A 1 116 ? 27.218 17.002 -38.520 1.00 75.31 116 LYS A O 1
ATOM 947 N N . PRO A 1 117 ? 28.973 18.364 -38.754 1.00 70.62 117 PRO A N 1
ATOM 948 C CA . PRO A 1 117 ? 28.185 19.576 -38.537 1.00 70.62 117 PRO A CA 1
ATOM 949 C C . PRO A 1 117 ? 27.069 19.775 -39.576 1.00 70.62 117 PRO A C 1
ATOM 951 O O . PRO A 1 117 ? 26.083 20.449 -39.295 1.00 70.62 117 PRO A O 1
ATOM 954 N N . PHE A 1 118 ? 27.206 19.214 -40.783 1.00 65.94 118 PHE A N 1
ATOM 955 C CA . PHE A 1 118 ? 26.286 19.454 -41.903 1.00 65.94 118 PHE A CA 1
ATOM 956 C C . PHE A 1 118 ? 24.973 18.655 -41.830 1.00 65.94 118 PHE A C 1
ATOM 958 O O . PHE A 1 118 ? 23.979 19.092 -42.411 1.00 65.94 118 PHE A O 1
ATOM 965 N N . VAL A 1 119 ? 24.949 17.553 -41.072 1.00 64.38 119 VAL A N 1
ATOM 966 C CA . VAL A 1 119 ? 23.792 16.649 -40.915 1.00 64.38 119 VAL A CA 1
ATOM 967 C C . VAL A 1 119 ? 22.575 17.393 -40.349 1.00 64.38 119 VAL A C 1
ATOM 969 O O . VAL A 1 119 ? 21.470 17.286 -40.875 1.00 64.38 119 VAL A O 1
ATOM 972 N N . TYR A 1 120 ? 22.788 18.273 -39.367 1.00 59.50 120 TYR A N 1
ATOM 973 C CA . TYR A 1 120 ? 21.713 19.030 -38.711 1.00 59.50 120 TYR A CA 1
ATOM 974 C C . TYR A 1 120 ? 21.175 20.224 -39.519 1.00 59.50 120 TYR A C 1
ATOM 976 O O . TYR A 1 120 ? 20.139 20.786 -39.165 1.00 59.50 120 TYR A O 1
ATOM 984 N N . TYR A 1 121 ? 21.855 20.639 -40.596 1.00 62.62 121 TYR A N 1
ATOM 985 C CA . TYR A 1 121 ? 21.408 21.752 -41.449 1.00 62.62 121 TYR A CA 1
ATOM 986 C C . TYR A 1 121 ? 20.764 21.293 -42.754 1.00 62.62 121 TYR A C 1
ATOM 988 O O . TYR A 1 121 ? 19.971 22.040 -43.330 1.00 62.62 121 TYR A O 1
ATOM 996 N N . GLN A 1 122 ? 21.121 20.105 -43.246 1.00 62.75 122 GLN A N 1
ATOM 997 C CA . GLN A 1 122 ? 20.649 19.619 -44.541 1.00 62.75 122 GLN A CA 1
ATOM 998 C C . GLN A 1 122 ? 19.243 19.007 -44.472 1.00 62.75 122 GLN A C 1
ATOM 1000 O O . GLN A 1 122 ? 18.592 18.938 -45.507 1.00 62.75 122 GLN A O 1
ATOM 1005 N N . TYR A 1 123 ? 18.721 18.669 -43.281 1.00 55.53 123 TYR A N 1
ATOM 1006 C CA . TYR A 1 123 ? 17.380 18.076 -43.077 1.00 55.53 123 TYR A CA 1
ATOM 1007 C C . TYR A 1 123 ? 17.102 16.826 -43.945 1.00 55.53 123 TYR A C 1
ATOM 1009 O O . TYR A 1 123 ? 15.947 16.450 -44.142 1.00 55.53 123 TYR A O 1
ATOM 1017 N N . GLU A 1 124 ? 18.147 16.204 -44.492 1.00 60.03 124 GLU A N 1
ATOM 1018 C CA . GLU A 1 124 ? 18.067 15.018 -45.352 1.00 60.03 124 GLU A CA 1
ATOM 1019 C C . GLU A 1 124 ? 18.244 13.721 -44.547 1.00 60.03 124 GLU A C 1
ATOM 1021 O O . GLU A 1 124 ? 17.744 12.673 -44.957 1.00 60.03 124 GLU A O 1
ATOM 1026 N N . ASP A 1 125 ? 18.877 13.806 -43.373 1.00 55.72 125 ASP A N 1
ATOM 1027 C CA . ASP A 1 125 ? 19.032 12.697 -42.438 1.00 55.72 125 ASP A CA 1
ATOM 1028 C C . ASP A 1 125 ? 17.861 12.654 -41.454 1.00 55.72 125 ASP A C 1
ATOM 1030 O O . ASP A 1 125 ? 17.525 13.636 -40.794 1.00 55.72 125 ASP A O 1
ATOM 1034 N N . ASN A 1 126 ? 17.220 11.490 -41.382 1.00 59.12 126 ASN A N 1
ATOM 1035 C CA . ASN A 1 126 ? 15.978 11.272 -40.641 1.00 59.12 126 ASN A CA 1
ATOM 1036 C C . ASN A 1 126 ? 16.197 10.365 -39.414 1.00 59.12 126 ASN A C 1
ATOM 1038 O O . ASN A 1 126 ? 15.303 9.615 -39.038 1.00 59.12 126 ASN A O 1
ATOM 1042 N N . ASP A 1 127 ? 17.410 10.348 -38.847 1.00 56.34 127 ASP A N 1
ATOM 1043 C CA . ASP A 1 127 ? 17.811 9.522 -37.690 1.00 56.34 127 ASP A CA 1
ATOM 1044 C C . ASP A 1 127 ? 17.387 8.037 -37.780 1.00 56.34 127 ASP A C 1
ATOM 1046 O O . ASP A 1 127 ? 17.094 7.374 -36.786 1.00 56.34 127 ASP A O 1
ATOM 1050 N N . GLY A 1 128 ? 17.318 7.491 -39.001 1.00 59.06 128 GLY A N 1
ATOM 1051 C CA . GLY A 1 128 ? 16.854 6.121 -39.259 1.00 59.06 128 GLY A CA 1
ATOM 1052 C C . GLY A 1 128 ? 15.343 5.892 -39.085 1.00 59.06 128 GLY A C 1
ATOM 1053 O O . GLY A 1 128 ? 14.883 4.760 -39.235 1.00 59.06 128 GLY A O 1
ATOM 1054 N N . PHE A 1 129 ? 14.559 6.938 -38.814 1.00 48.41 129 PHE A N 1
ATOM 1055 C CA . PHE A 1 129 ? 13.100 6.913 -38.738 1.00 48.41 129 PHE A CA 1
ATOM 1056 C C . PHE A 1 129 ? 12.453 7.453 -40.026 1.00 48.41 129 PHE A C 1
ATOM 1058 O O . PHE A 1 129 ? 12.776 8.526 -40.522 1.00 48.41 129 PHE A O 1
ATOM 1065 N N . GLY A 1 130 ? 11.473 6.718 -40.560 1.00 59.72 130 GLY A N 1
ATOM 1066 C CA . GLY A 1 130 ? 10.715 7.104 -41.758 1.00 59.72 130 GLY A CA 1
ATOM 1067 C C . GLY A 1 130 ? 11.154 6.389 -43.040 1.00 59.72 130 GLY A C 1
ATOM 1068 O O . GLY A 1 130 ? 11.940 5.447 -43.024 1.00 59.72 130 GLY A O 1
ATOM 1069 N N . THR A 1 131 ? 10.578 6.794 -44.172 1.00 60.19 131 THR A N 1
ATOM 1070 C CA . THR A 1 131 ? 10.872 6.220 -45.495 1.00 60.19 131 THR A CA 1
ATOM 1071 C C . THR A 1 131 ? 12.009 6.987 -46.157 1.00 60.19 131 THR A C 1
ATOM 1073 O O . THR A 1 131 ? 11.926 8.213 -46.252 1.00 60.19 131 THR A O 1
ATOM 1076 N N . PHE A 1 132 ? 13.033 6.280 -46.648 1.00 65.44 132 PHE A N 1
ATOM 1077 C CA . PHE A 1 132 ? 14.139 6.896 -47.389 1.00 65.44 132 PHE A CA 1
ATOM 1078 C C . PHE A 1 132 ? 13.622 7.778 -48.537 1.00 65.44 132 PHE A C 1
ATOM 1080 O O . PHE A 1 132 ? 12.660 7.369 -49.197 1.00 65.44 132 PHE A O 1
ATOM 1087 N N . PRO A 1 133 ? 14.261 8.932 -48.820 1.00 65.56 133 PRO A N 1
ATOM 1088 C CA . PRO A 1 133 ? 13.837 9.861 -49.871 1.00 65.56 133 PRO A CA 1
ATOM 1089 C C . PRO A 1 133 ? 13.594 9.198 -51.230 1.00 65.56 133 PRO A C 1
ATOM 1091 O O . PRO A 1 133 ? 12.644 9.536 -51.934 1.00 65.56 133 PRO A O 1
ATOM 1094 N N . GLU A 1 134 ? 14.413 8.200 -51.555 1.00 71.50 134 GLU A N 1
ATOM 1095 C CA . GLU A 1 134 ? 14.350 7.419 -52.792 1.00 71.50 134 GLU A CA 1
ATOM 1096 C C . GLU A 1 134 ? 13.062 6.589 -52.917 1.00 71.50 134 GLU A C 1
ATOM 1098 O O . GLU A 1 134 ? 12.544 6.418 -54.017 1.00 71.50 134 GLU A O 1
ATOM 1103 N N . ASN A 1 135 ? 12.496 6.145 -51.790 1.00 71.88 135 ASN A N 1
ATOM 1104 C CA . ASN A 1 135 ? 11.318 5.274 -51.732 1.00 71.88 135 ASN A CA 1
ATOM 1105 C C . ASN A 1 135 ? 10.010 6.044 -51.491 1.00 71.88 135 ASN A C 1
ATOM 1107 O O . ASN A 1 135 ? 8.925 5.463 -51.544 1.00 71.88 135 ASN A O 1
ATOM 1111 N N . ILE A 1 136 ? 10.086 7.355 -51.233 1.00 69.06 136 ILE A N 1
ATOM 1112 C CA . ILE A 1 136 ? 8.916 8.237 -51.120 1.00 69.06 136 ILE A CA 1
ATOM 1113 C C . ILE A 1 136 ? 7.971 8.105 -52.332 1.00 69.06 136 ILE A C 1
ATOM 1115 O O . ILE A 1 136 ? 6.772 7.933 -52.103 1.00 69.06 136 ILE A O 1
ATOM 1119 N N . PRO A 1 137 ? 8.433 8.151 -53.602 1.00 73.50 137 PRO A N 1
ATOM 1120 C CA . PRO A 1 137 ? 7.538 7.998 -54.752 1.00 73.50 137 PRO A CA 1
ATOM 1121 C C . PRO A 1 137 ? 6.806 6.648 -54.777 1.00 73.50 137 PRO A C 1
ATOM 1123 O O . PRO A 1 137 ? 5.620 6.614 -55.096 1.00 73.50 137 PRO A O 1
ATOM 1126 N N . ASP A 1 138 ? 7.454 5.553 -54.382 1.00 77.31 138 ASP A N 1
ATOM 1127 C CA . ASP A 1 138 ? 6.838 4.219 -54.387 1.00 77.31 138 ASP A CA 1
ATOM 1128 C C . ASP A 1 138 ? 5.760 4.065 -53.311 1.00 77.31 138 ASP A C 1
ATOM 1130 O O . ASP A 1 138 ? 4.722 3.440 -53.545 1.00 77.31 138 ASP A O 1
ATOM 1134 N N . VAL A 1 139 ? 5.964 4.680 -52.145 1.00 71.56 139 VAL A N 1
ATOM 1135 C CA . VAL A 1 139 ? 4.960 4.726 -51.073 1.00 71.56 139 VAL A CA 1
ATOM 1136 C C . VAL A 1 139 ? 3.780 5.612 -51.472 1.00 71.56 139 VAL A C 1
ATOM 1138 O O . VAL A 1 139 ? 2.635 5.254 -51.211 1.00 71.56 139 VAL A O 1
ATOM 1141 N N . ILE A 1 140 ? 4.045 6.726 -52.163 1.00 72.00 140 ILE A N 1
ATOM 1142 C CA . ILE A 1 140 ? 3.030 7.629 -52.731 1.00 72.00 140 ILE A CA 1
ATOM 1143 C C . ILE A 1 140 ? 2.188 6.931 -53.814 1.00 72.00 140 ILE A C 1
ATOM 1145 O O . ILE A 1 140 ? 0.998 7.206 -53.943 1.00 72.00 140 ILE A O 1
ATOM 1149 N N . ASN A 1 141 ? 2.771 6.008 -54.576 1.00 75.25 141 ASN A N 1
ATOM 1150 C CA . ASN A 1 141 ? 2.054 5.287 -55.629 1.00 75.25 141 ASN A CA 1
ATOM 1151 C C . ASN A 1 141 ? 1.216 4.105 -55.107 1.00 75.25 141 ASN A C 1
ATOM 1153 O O . ASN A 1 141 ? 0.296 3.673 -55.796 1.00 75.25 141 ASN A O 1
ATOM 1157 N N . ASN A 1 142 ? 1.496 3.600 -53.900 1.00 77.06 142 ASN A N 1
ATOM 1158 C CA . ASN A 1 142 ? 0.835 2.430 -53.307 1.00 77.06 142 ASN A CA 1
ATOM 1159 C C . ASN A 1 142 ? -0.008 2.772 -52.065 1.00 77.06 142 ASN A C 1
ATOM 1161 O O . ASN A 1 142 ? -0.074 1.974 -51.124 1.00 77.06 142 ASN A O 1
ATOM 1165 N N . LEU A 1 143 ? -0.645 3.949 -52.011 1.00 75.06 143 LEU A N 1
ATOM 1166 C CA . LEU A 1 143 ? -1.541 4.231 -50.887 1.00 75.06 143 LEU A CA 1
ATOM 1167 C C . LEU A 1 143 ? -2.754 3.286 -50.903 1.00 75.06 143 LEU A C 1
ATOM 1169 O O . LEU A 1 143 ? -3.331 3.044 -51.965 1.00 75.06 143 LEU A O 1
ATOM 1173 N N . PRO A 1 144 ? -3.178 2.782 -49.731 1.00 75.62 144 PRO A N 1
ATOM 1174 C CA . PRO A 1 144 ? -4.401 2.005 -49.614 1.00 75.62 144 PRO A CA 1
ATOM 1175 C C . PRO A 1 144 ? -5.625 2.832 -50.025 1.00 75.62 144 PRO A C 1
ATOM 1177 O O . PRO A 1 144 ? -5.661 4.058 -49.879 1.00 75.62 144 PRO A O 1
ATOM 1180 N N . ASP A 1 145 ? -6.641 2.138 -50.532 1.00 69.19 145 ASP A N 1
ATOM 1181 C CA . ASP A 1 145 ? -7.834 2.763 -51.096 1.00 69.19 145 ASP A CA 1
ATOM 1182 C C . ASP A 1 145 ? -8.565 3.626 -50.048 1.00 69.19 145 ASP A C 1
ATOM 1184 O O . ASP A 1 145 ? -8.797 3.199 -48.914 1.00 69.19 145 ASP A O 1
ATOM 1188 N N . GLY A 1 146 ? -8.915 4.861 -50.420 1.00 69.56 146 GLY A N 1
ATOM 1189 C CA . GLY A 1 146 ? -9.595 5.833 -49.548 1.00 69.56 146 GLY A CA 1
ATOM 1190 C C . GLY A 1 146 ? -8.733 6.993 -49.028 1.00 69.56 146 GLY A C 1
ATOM 1191 O O . GLY A 1 146 ? -9.287 7.956 -48.494 1.00 69.56 146 GLY A O 1
ATOM 1192 N N . TYR A 1 147 ? -7.414 6.972 -49.235 1.00 65.56 147 TYR A N 1
ATOM 1193 C CA . TYR A 1 147 ? -6.525 8.093 -48.903 1.00 65.56 147 TYR A CA 1
ATOM 1194 C C . TYR A 1 147 ? -6.236 8.958 -50.139 1.00 65.56 147 TYR A C 1
ATOM 1196 O O . TYR A 1 147 ? -6.025 8.450 -51.236 1.00 65.56 147 TYR A O 1
ATOM 1204 N N . ARG A 1 148 ? -6.231 10.288 -49.979 1.00 63.75 148 ARG A N 1
ATOM 1205 C CA . ARG A 1 148 ? -5.895 11.245 -51.049 1.00 63.75 148 ARG A CA 1
ATOM 1206 C C . ARG A 1 148 ? -4.622 11.997 -50.691 1.00 63.75 148 ARG A C 1
ATOM 1208 O O . ARG A 1 148 ? -4.515 12.536 -49.592 1.00 63.75 148 ARG A O 1
ATOM 1215 N N . ILE A 1 149 ? -3.690 12.081 -51.634 1.00 66.31 149 ILE A N 1
ATOM 1216 C CA . ILE A 1 149 ? -2.463 12.864 -51.476 1.00 66.31 149 ILE A CA 1
ATOM 1217 C C . ILE A 1 149 ? -2.760 14.310 -51.866 1.00 66.31 149 ILE A C 1
ATOM 1219 O O . ILE A 1 149 ? -3.186 14.585 -52.986 1.00 66.31 149 ILE A O 1
ATOM 1223 N N . VAL A 1 150 ? -2.522 15.246 -50.950 1.00 59.28 150 VAL A N 1
ATOM 1224 C CA . VAL A 1 150 ? -2.656 16.681 -51.221 1.00 59.28 150 VAL A CA 1
ATOM 1225 C C . VAL A 1 150 ? -1.263 17.288 -51.298 1.00 59.28 150 VAL A C 1
ATOM 1227 O O . VAL A 1 150 ? -0.567 17.407 -50.290 1.00 59.28 150 VAL A O 1
ATOM 1230 N N . LYS A 1 151 ? -0.844 17.697 -52.500 1.00 59.94 151 LYS A N 1
ATOM 1231 C CA . LYS A 1 151 ? 0.410 18.434 -52.676 1.00 59.94 151 LYS A CA 1
ATOM 1232 C C . LYS A 1 151 ? 0.219 19.873 -52.197 1.00 59.94 151 LYS A C 1
ATOM 1234 O O . LYS A 1 151 ? -0.309 20.718 -52.915 1.00 59.94 151 LYS A O 1
ATOM 1239 N N . MET A 1 152 ? 0.655 20.153 -50.974 1.00 50.72 152 MET A N 1
ATOM 1240 C CA . MET A 1 152 ? 0.667 21.504 -50.414 1.00 50.72 152 MET A CA 1
ATOM 1241 C C . MET A 1 152 ? 1.777 22.325 -51.087 1.00 50.72 152 MET A C 1
ATOM 1243 O O . MET A 1 152 ? 2.957 22.146 -50.798 1.00 50.72 152 MET A O 1
ATOM 1247 N N . VAL A 1 153 ? 1.414 23.233 -51.995 1.00 53.66 153 VAL A N 1
ATOM 1248 C CA . VAL A 1 153 ? 2.335 24.243 -52.544 1.00 53.66 153 VAL A CA 1
ATOM 1249 C C . VAL A 1 153 ? 2.041 25.578 -51.870 1.00 53.66 153 VAL A C 1
ATOM 1251 O O . VAL A 1 153 ? 0.881 25.953 -51.696 1.00 53.66 153 VAL A O 1
ATOM 1254 N N . LYS A 1 154 ? 3.086 26.317 -51.481 1.00 42.41 154 LYS A N 1
ATOM 1255 C CA . LYS A 1 154 ? 2.945 27.647 -50.876 1.00 42.41 154 LYS A CA 1
ATOM 1256 C C . LYS A 1 154 ? 2.185 28.555 -51.849 1.00 42.41 154 LYS A C 1
ATOM 1258 O O . LYS A 1 154 ? 2.663 28.795 -52.957 1.00 42.41 154 LYS A O 1
ATOM 1263 N N . ALA A 1 155 ? 1.008 29.041 -51.451 1.00 41.19 155 ALA A N 1
ATOM 1264 C CA . ALA A 1 155 ? 0.195 29.908 -52.299 1.00 41.19 155 ALA A CA 1
ATOM 1265 C C . ALA A 1 155 ? 1.011 31.144 -52.710 1.00 41.19 155 ALA A C 1
ATOM 1267 O O . ALA A 1 155 ? 1.514 31.885 -51.856 1.00 41.19 155 ALA A O 1
ATOM 1268 N N . SER A 1 156 ? 1.175 31.363 -54.018 1.00 42.38 156 SER A N 1
ATOM 1269 C CA . SER A 1 156 ? 1.784 32.597 -54.506 1.00 42.38 156 SER A CA 1
ATOM 1270 C C . SER A 1 156 ? 0.866 33.757 -54.113 1.00 42.38 156 SER A C 1
ATOM 1272 O O . SER A 1 156 ? -0.358 33.654 -54.190 1.00 42.38 156 SER A O 1
ATOM 1274 N N . LYS A 1 157 ? 1.433 34.877 -53.653 1.00 46.91 157 LYS A N 1
ATOM 1275 C CA . LYS A 1 157 ? 0.673 36.006 -53.080 1.00 46.91 157 LYS A CA 1
ATOM 1276 C C . LYS A 1 157 ? -0.273 36.725 -54.075 1.00 46.91 157 LYS A C 1
ATOM 1278 O O . LYS A 1 157 ? -0.764 37.802 -53.752 1.00 46.91 157 LYS A O 1
ATOM 1283 N N . ARG A 1 158 ? -0.524 36.181 -55.276 1.00 37.41 158 ARG A N 1
ATOM 1284 C CA . ARG A 1 158 ? -1.431 36.731 -56.302 1.00 37.41 158 ARG A CA 1
ATOM 1285 C C . ARG A 1 158 ? -2.057 35.652 -57.205 1.00 37.41 158 ARG A C 1
ATOM 1287 O O . ARG A 1 158 ? -1.833 35.668 -58.412 1.00 37.41 158 ARG A O 1
ATOM 1294 N N . CYS A 1 159 ? -2.879 34.748 -56.677 1.00 32.88 159 CYS A N 1
ATOM 1295 C CA . CYS A 1 159 ? -3.861 34.062 -57.528 1.00 32.88 159 CYS A CA 1
ATOM 1296 C C . CYS A 1 159 ? -5.084 33.598 -56.725 1.00 32.88 159 CYS A C 1
ATOM 1298 O O . CYS A 1 159 ? -4.939 32.973 -55.678 1.00 32.88 159 CYS A O 1
ATOM 1300 N N . TRP A 1 160 ? -6.278 33.950 -57.208 1.00 29.31 160 TRP A N 1
ATOM 1301 C CA . TRP A 1 160 ? -7.574 33.481 -56.700 1.00 29.31 160 TRP A CA 1
ATOM 1302 C C . TRP A 1 160 ? -7.751 31.973 -56.976 1.00 29.31 160 TRP A C 1
ATOM 1304 O O . TRP A 1 160 ? -7.096 31.451 -57.879 1.00 29.31 160 TRP A O 1
ATOM 1314 N N . PRO A 1 161 ? -8.602 31.252 -56.218 1.00 37.53 161 PRO A N 1
ATOM 1315 C CA . PRO A 1 161 ? -8.699 29.799 -56.302 1.00 37.53 161 PRO A CA 1
ATOM 1316 C C . PRO A 1 161 ? -9.245 29.358 -57.665 1.00 37.53 161 PRO A C 1
ATOM 1318 O O . PRO A 1 161 ? -10.400 29.615 -57.999 1.00 37.53 161 PRO A O 1
ATOM 1321 N N . VAL A 1 162 ? -8.411 28.666 -58.440 1.00 40.00 162 VAL A N 1
ATOM 1322 C CA . VAL A 1 162 ? -8.835 27.900 -59.614 1.00 40.00 162 VAL A CA 1
ATOM 1323 C C . VAL A 1 162 ? -9.010 26.455 -59.161 1.00 40.00 162 VAL A C 1
ATOM 1325 O O . VAL A 1 162 ? -8.041 25.790 -58.801 1.00 40.00 162 VAL A O 1
ATOM 1328 N N . TYR A 1 163 ? -10.253 25.979 -59.147 1.00 34.53 163 TYR A N 1
ATOM 1329 C CA . TYR A 1 163 ? -10.551 24.564 -58.961 1.00 34.53 163 TYR A CA 1
ATOM 1330 C C . TYR A 1 163 ? -10.198 23.820 -60.251 1.00 34.53 163 TYR A C 1
ATOM 1332 O O . TYR A 1 163 ? -10.882 23.978 -61.259 1.00 34.53 163 TYR A O 1
ATOM 1340 N N . PHE A 1 164 ? -9.144 23.005 -60.221 1.00 37.44 164 PHE A N 1
ATOM 1341 C CA . PHE A 1 164 ? -8.942 21.970 -61.230 1.00 37.44 164 PHE A CA 1
ATOM 1342 C C . PHE A 1 164 ? -9.699 20.711 -60.793 1.00 37.44 164 PHE A C 1
ATOM 1344 O O . PHE A 1 164 ? -9.434 20.139 -59.737 1.00 37.44 164 PHE A O 1
ATOM 1351 N N . HIS A 1 165 ? -10.695 20.322 -61.588 1.00 33.44 165 HIS A N 1
ATOM 1352 C CA . HIS A 1 165 ? -11.197 18.953 -61.631 1.00 33.44 165 HIS A CA 1
ATOM 1353 C C . HIS A 1 165 ? -10.295 18.184 -62.591 1.00 33.44 165 HIS A C 1
ATOM 1355 O O . HIS A 1 165 ? -10.356 18.429 -63.796 1.00 33.44 165 HIS A O 1
ATOM 1361 N N . ASP A 1 166 ? -9.473 17.282 -62.060 1.00 42.34 166 ASP A N 1
ATOM 1362 C CA . ASP A 1 166 ? -8.827 16.273 -62.893 1.00 42.34 166 ASP A CA 1
ATOM 1363 C C . ASP A 1 166 ? -9.842 15.191 -63.262 1.00 42.34 166 ASP A C 1
ATOM 1365 O O . ASP A 1 166 ? -10.655 14.754 -62.440 1.00 42.34 166 ASP A O 1
ATOM 1369 N N . ARG A 1 167 ? -9.795 14.823 -64.540 1.00 34.06 167 ARG A N 1
ATOM 1370 C CA . ARG A 1 167 ? -10.477 13.688 -65.143 1.00 34.06 167 ARG A CA 1
ATOM 1371 C C . ARG A 1 167 ? -9.441 12.603 -65.399 1.00 34.06 167 ARG A C 1
ATOM 1373 O O . ARG A 1 167 ? -8.310 12.985 -65.771 1.00 34.06 167 ARG A O 1
#

Secondary structure (DSSP, 8-state):
-----EETTEE--SGGGGS-SS--HHHHHHHHHHHHHHHHHHHHHHS-------PPP--PPP-TTHHHHHHHHHHHHHHHHHHHHHHHHHHHHHHHHHHHHHS--HHHHHHHHHH-TTHHHH----TT-S--GGGHHHHHHTPPTT------PPPPTT---------

Radius of gyration: 62.23 Å; chains: 1; bounding box: 109×49×170 Å